Protein AF-A0A2G3K9N2-F1 (afdb_monomer_lite)

pLDDT: mean 85.41, std 18.73, range [38.69, 98.5]

Radius of gyration: 22.71 Å; chains: 1; bounding box: 44×74×39 Å

Secondary structure (DSSP, 8-state):
--HHHHHHHHHHHHHHHHHTSS------PPPPPHHHHHHHHHHHTT--SHHHHHHHHHHHGGG-SHHHHHHHHHHHHHHHHHSGGGHHHHHHHHHH-THHHHHHHHTTSTTS-HHHHHHHHHHHHHS--GGGHHHHHHHHHHT----

Foldseek 3Di:
DDVVVVVVVVVVVVVVVVVPPPPPPPVPLDADDPVLLVVLLVLLVVQDDLVSLLVSCVSRVSVCDDPSVLSVLVSLLCCCQVVVVCVVVNVVVCVVPVVVLVSSLQSLAPVDDLVSLVSSLCCLPPVDDPVCVVSSVSSNVSSDDPD

Structure (mmCIF, N/CA/C/O backbone):
data_AF-A0A2G3K9N2-F1
#
_entry.id   AF-A0A2G3K9N2-F1
#
loop_
_atom_site.group_PDB
_atom_site.id
_atom_site.type_symbol
_atom_site.label_atom_id
_atom_site.label_alt_id
_atom_site.label_comp_id
_atom_site.label_asym_id
_atom_site.label_entity_id
_atom_site.label_seq_id
_atom_site.pdbx_PDB_ins_code
_atom_site.Cartn_x
_atom_site.Cartn_y
_atom_site.Cartn_z
_atom_site.occupancy
_atom_site.B_iso_or_equiv
_atom_site.auth_seq_id
_atom_site.auth_comp_id
_atom_site.auth_asym_id
_atom_site.auth_atom_id
_atom_site.pdbx_PDB_model_num
ATOM 1 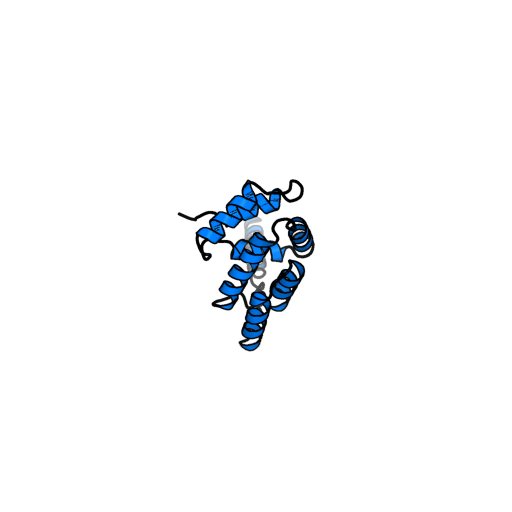N N . MET A 1 1 ? 25.990 63.728 7.329 1.00 46.19 1 MET A N 1
ATOM 2 C CA . MET A 1 1 ? 25.994 63.016 6.032 1.00 46.19 1 MET A CA 1
ATOM 3 C C . MET A 1 1 ? 26.674 61.665 6.242 1.00 46.19 1 MET A C 1
ATOM 5 O O . MET A 1 1 ? 27.839 61.665 6.586 1.00 46.19 1 MET A O 1
ATOM 9 N N . SER A 1 2 ? 26.075 60.481 6.188 1.00 47.47 2 SER A N 1
ATOM 10 C CA . SER A 1 2 ? 24.688 60.022 6.342 1.00 47.47 2 SER A CA 1
ATOM 11 C C . SER A 1 2 ? 24.823 58.515 6.624 1.00 47.47 2 SER A C 1
ATOM 13 O O . SER A 1 2 ? 25.044 57.739 5.699 1.00 47.47 2 SER A O 1
ATOM 15 N N . LYS A 1 3 ? 24.685 58.080 7.890 1.00 44.94 3 LYS A N 1
ATOM 16 C CA . LYS A 1 3 ? 24.612 56.646 8.280 1.00 44.94 3 LYS A CA 1
ATOM 17 C C . LYS A 1 3 ? 23.541 55.876 7.475 1.00 44.94 3 LYS A C 1
ATOM 19 O O . LYS A 1 3 ? 23.642 54.673 7.269 1.00 44.94 3 LYS A O 1
ATOM 24 N N . LEU A 1 4 ? 22.565 56.617 6.946 1.00 48.06 4 LEU A N 1
ATOM 25 C CA . LEU A 1 4 ? 21.515 56.184 6.023 1.00 48.06 4 LEU A CA 1
ATOM 26 C C . LEU A 1 4 ? 22.022 55.659 4.664 1.00 48.06 4 LEU A C 1
ATOM 28 O O . LEU A 1 4 ? 21.360 54.808 4.082 1.00 48.06 4 LEU A O 1
ATOM 32 N N . ALA A 1 5 ? 23.165 56.125 4.146 1.00 49.16 5 ALA A N 1
ATOM 33 C CA . ALA A 1 5 ? 23.706 55.636 2.871 1.00 49.16 5 ALA A CA 1
ATOM 34 C C . ALA A 1 5 ? 24.363 54.252 3.030 1.00 49.16 5 ALA A C 1
ATOM 36 O O . ALA A 1 5 ? 24.147 53.367 2.209 1.00 49.16 5 ALA A O 1
ATOM 37 N N . PHE A 1 6 ? 25.075 54.037 4.141 1.00 51.09 6 PHE A N 1
ATOM 38 C CA . PHE A 1 6 ? 25.733 52.766 4.461 1.00 51.09 6 PHE A CA 1
ATOM 39 C C . PHE A 1 6 ? 24.714 51.647 4.742 1.00 51.09 6 PHE A C 1
ATOM 41 O O . PHE A 1 6 ? 24.843 50.542 4.220 1.00 51.09 6 PHE A O 1
ATOM 48 N N . ASN A 1 7 ? 23.629 51.965 5.462 1.00 42.28 7 ASN A N 1
ATOM 49 C CA . ASN A 1 7 ? 22.544 51.015 5.738 1.00 42.28 7 ASN A CA 1
ATOM 50 C C . ASN A 1 7 ? 21.766 50.602 4.478 1.00 42.28 7 ASN A C 1
ATOM 52 O O . ASN A 1 7 ? 21.305 49.469 4.395 1.00 42.28 7 ASN A O 1
ATOM 56 N N . ARG A 1 8 ? 21.628 51.488 3.479 1.00 50.53 8 ARG A N 1
ATOM 57 C CA . ARG A 1 8 ? 20.963 51.151 2.206 1.00 50.53 8 ARG A CA 1
ATOM 58 C C . ARG A 1 8 ? 21.821 50.238 1.332 1.00 50.53 8 ARG A C 1
ATOM 60 O O . ARG A 1 8 ? 21.274 49.344 0.701 1.00 50.53 8 ARG A O 1
ATOM 67 N N . VAL A 1 9 ? 23.143 50.416 1.341 1.00 51.59 9 VAL A N 1
ATOM 68 C CA . VAL A 1 9 ? 24.075 49.548 0.600 1.00 51.59 9 VAL A CA 1
ATOM 69 C C . VAL A 1 9 ? 24.135 48.148 1.223 1.00 51.59 9 VAL A C 1
ATOM 71 O O . VAL A 1 9 ? 24.048 47.161 0.499 1.00 51.59 9 VAL A O 1
ATOM 74 N N . ILE A 1 10 ? 24.172 48.044 2.557 1.00 51.72 10 ILE A N 1
ATOM 75 C CA . ILE A 1 10 ? 24.183 46.751 3.268 1.00 51.72 10 ILE A CA 1
ATOM 76 C C . ILE A 1 10 ? 22.857 45.996 3.099 1.00 51.72 10 ILE A C 1
ATOM 78 O O . ILE A 1 10 ? 22.868 44.801 2.810 1.00 51.72 10 ILE A O 1
ATOM 82 N N . ASN A 1 11 ? 21.716 46.689 3.199 1.00 45.50 11 ASN A N 1
ATOM 83 C CA . ASN A 1 11 ? 20.392 46.076 3.033 1.00 45.50 11 ASN A CA 1
ATOM 84 C C . ASN A 1 11 ? 20.107 45.680 1.569 1.00 45.50 11 ASN A C 1
ATOM 86 O O . ASN A 1 11 ? 19.350 44.750 1.311 1.00 45.50 11 ASN A O 1
ATOM 90 N N . SER A 1 12 ? 20.744 46.354 0.603 1.00 51.44 12 SER A N 1
ATOM 91 C CA . SER A 1 12 ? 20.660 46.016 -0.824 1.00 51.44 12 SER A CA 1
ATOM 92 C C . SER A 1 12 ? 21.570 44.843 -1.212 1.00 51.44 12 SER A C 1
ATOM 94 O O . SER A 1 12 ? 21.197 44.057 -2.078 1.00 51.44 12 SER A O 1
ATOM 96 N N . LEU A 1 13 ? 22.738 44.692 -0.575 1.00 49.81 13 LEU A N 1
ATOM 97 C CA . LEU A 1 13 ? 23.638 43.549 -0.783 1.00 49.81 13 LEU A CA 1
ATOM 98 C C . LEU A 1 13 ? 23.087 42.251 -0.168 1.00 49.81 13 LEU A C 1
ATOM 100 O O . LEU A 1 13 ? 23.293 41.176 -0.728 1.00 49.81 13 LEU A O 1
ATOM 104 N N . PHE A 1 14 ? 22.331 42.342 0.931 1.00 50.75 14 PHE A N 1
ATOM 105 C CA . PHE A 1 14 ? 21.705 41.179 1.572 1.00 50.75 14 PHE A CA 1
ATOM 106 C C . PHE A 1 14 ? 20.585 40.547 0.725 1.00 50.75 14 PHE A C 1
ATOM 108 O O . PHE A 1 14 ? 20.468 39.324 0.679 1.00 50.75 14 PHE A O 1
ATOM 115 N N . CYS A 1 15 ? 19.802 41.354 -0.001 1.00 49.41 15 CYS A N 1
ATOM 116 C CA . CYS A 1 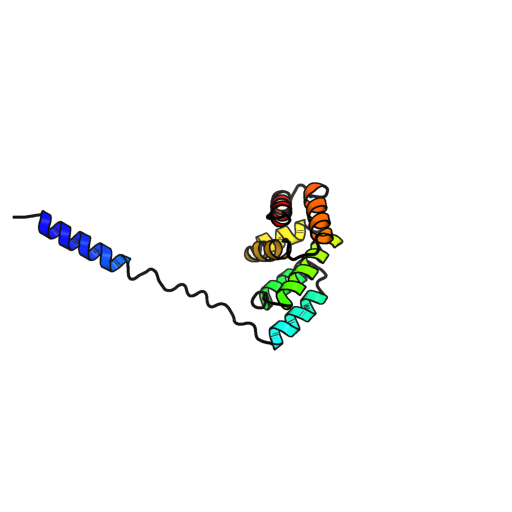15 ? 18.731 40.847 -0.869 1.00 49.41 15 CYS A CA 1
ATOM 117 C C . CYS A 1 15 ? 19.254 40.080 -2.091 1.00 49.41 15 CYS A C 1
ATOM 119 O O . CYS A 1 15 ? 18.652 39.088 -2.492 1.00 49.41 15 CYS A O 1
ATOM 121 N N . VAL A 1 16 ? 20.382 40.501 -2.673 1.00 53.78 16 VAL A N 1
ATOM 122 C CA . VAL A 1 16 ? 20.950 39.843 -3.864 1.00 53.78 16 VAL A CA 1
ATOM 123 C C . VAL A 1 16 ? 21.626 38.515 -3.497 1.00 53.78 16 VAL A C 1
ATOM 125 O O . VAL A 1 16 ? 21.571 37.567 -4.275 1.00 53.78 16 VAL A O 1
ATOM 128 N N . LEU A 1 17 ? 22.192 38.403 -2.288 1.00 51.50 17 LEU A N 1
ATOM 129 C CA . LEU A 1 17 ? 22.851 37.174 -1.830 1.00 51.50 17 LEU A CA 1
ATOM 130 C C . LEU A 1 17 ? 21.862 36.058 -1.434 1.00 51.50 17 LEU A C 1
ATOM 132 O O . LEU A 1 17 ? 22.185 34.883 -1.580 1.00 51.50 17 LEU A O 1
ATOM 136 N N . PHE A 1 18 ? 20.649 36.400 -0.980 1.00 51.28 18 PHE A N 1
ATOM 137 C CA . PHE A 1 18 ? 19.618 35.414 -0.611 1.00 51.28 18 PHE A CA 1
ATOM 138 C C . PHE A 1 18 ? 18.793 34.897 -1.803 1.00 51.28 18 PHE A C 1
ATOM 140 O O . PHE A 1 18 ? 18.263 33.789 -1.753 1.00 51.28 18 PHE A O 1
ATOM 147 N N . MET A 1 19 ? 18.707 35.660 -2.898 1.00 54.25 19 MET A N 1
ATOM 148 C CA . MET A 1 19 ? 17.926 35.277 -4.085 1.00 54.25 19 MET A CA 1
ATOM 149 C C . MET A 1 19 ? 18.637 34.250 -4.986 1.00 54.25 19 MET A C 1
ATOM 151 O O . MET A 1 19 ? 17.996 33.623 -5.823 1.00 54.25 19 MET A O 1
ATOM 155 N N . GLY A 1 20 ? 19.948 34.047 -4.804 1.00 53.12 20 GLY A N 1
ATOM 156 C CA . GLY A 1 20 ? 20.758 33.118 -5.603 1.00 53.12 20 GLY A CA 1
ATOM 157 C C . GLY A 1 20 ? 20.820 31.673 -5.090 1.00 53.12 20 GLY A C 1
ATOM 158 O O . GLY A 1 20 ? 21.366 30.819 -5.781 1.00 53.12 20 GLY A O 1
ATOM 159 N N . LEU A 1 21 ? 20.275 31.375 -3.903 1.00 55.84 21 LEU A N 1
ATOM 160 C CA . LEU A 1 21 ? 20.493 30.093 -3.209 1.00 55.84 21 LEU A CA 1
ATOM 161 C C . LEU A 1 21 ? 19.264 29.164 -3.140 1.00 55.84 21 LEU A C 1
ATOM 163 O O . LEU A 1 21 ? 19.241 28.253 -2.320 1.00 55.84 21 LEU A O 1
ATOM 167 N N . SER A 1 22 ? 18.232 29.387 -3.962 1.00 52.50 22 SER A N 1
ATOM 168 C CA . SER A 1 22 ? 16.928 28.704 -3.800 1.00 52.50 22 SER A CA 1
ATOM 169 C C . SER A 1 22 ? 16.443 27.875 -4.999 1.00 52.50 22 SER A C 1
ATOM 171 O O . SER A 1 22 ? 15.266 27.535 -5.055 1.00 52.50 22 SER A O 1
ATOM 173 N N . CYS A 1 23 ? 17.287 27.521 -5.973 1.00 52.16 23 CYS A N 1
ATOM 174 C CA . CYS A 1 23 ? 16.815 26.788 -7.160 1.00 52.16 23 CYS A CA 1
ATOM 175 C C . CYS A 1 23 ? 17.749 25.671 -7.628 1.00 52.16 23 CYS A C 1
ATOM 177 O O . CYS A 1 23 ? 18.156 25.654 -8.778 1.00 52.16 23 CYS A O 1
ATOM 179 N N . LEU A 1 24 ? 18.054 24.704 -6.760 1.00 50.56 24 LEU A N 1
ATOM 180 C CA . LEU A 1 24 ? 18.565 23.395 -7.187 1.00 50.56 24 LEU A CA 1
ATOM 181 C C . LEU A 1 24 ? 18.025 22.291 -6.266 1.00 50.56 24 LEU A C 1
ATOM 183 O O . LEU A 1 24 ? 18.746 21.649 -5.515 1.00 50.56 24 LEU A O 1
ATOM 187 N N . SER A 1 25 ? 16.717 22.066 -6.311 1.00 48.16 25 SER A N 1
ATOM 188 C CA . SER A 1 25 ? 16.149 20.758 -5.973 1.00 48.16 25 SER A CA 1
ATOM 189 C C . SER A 1 25 ? 15.348 20.284 -7.170 1.00 48.16 25 SER A C 1
ATOM 191 O O . SER A 1 25 ? 14.127 20.190 -7.136 1.00 48.16 25 SER A O 1
ATOM 193 N N . MET A 1 26 ? 16.053 20.023 -8.272 1.00 50.28 26 MET A N 1
ATOM 194 C CA . MET A 1 26 ? 15.517 19.126 -9.286 1.00 50.28 26 MET A CA 1
ATOM 195 C C . MET A 1 26 ? 15.526 17.733 -8.662 1.00 50.28 26 MET A C 1
ATOM 197 O O . MET A 1 26 ? 16.547 17.049 -8.680 1.00 50.28 26 MET A O 1
ATOM 201 N N . ALA A 1 27 ? 14.411 17.342 -8.045 1.00 57.97 27 ALA A N 1
ATOM 202 C CA . ALA A 1 27 ? 14.160 15.941 -7.756 1.00 57.97 27 ALA A CA 1
ATOM 203 C C . ALA A 1 27 ? 14.260 15.203 -9.097 1.00 57.97 27 ALA A C 1
ATOM 205 O O . ALA A 1 27 ? 13.449 15.420 -9.994 1.00 57.97 27 ALA A O 1
ATOM 206 N N . GLN A 1 28 ? 15.327 14.426 -9.277 1.00 56.19 28 GLN A N 1
ATOM 207 C CA . GLN A 1 28 ? 15.541 13.665 -10.495 1.00 56.19 28 GLN A CA 1
ATOM 208 C C . GLN A 1 28 ? 14.556 12.492 -10.467 1.00 56.19 28 GLN A C 1
ATOM 210 O O . GLN A 1 28 ? 14.832 11.444 -9.885 1.00 56.19 28 GLN A O 1
ATOM 215 N N . GLU A 1 29 ? 13.361 12.706 -11.012 1.00 62.88 29 GLU A N 1
ATOM 216 C CA . GLU A 1 29 ? 12.356 11.660 -11.148 1.00 62.88 29 GLU A CA 1
ATOM 217 C C . GLU A 1 29 ? 12.935 10.568 -12.055 1.00 62.88 29 GLU A C 1
ATOM 219 O O . GLU A 1 29 ? 13.333 10.822 -13.196 1.00 62.88 29 GLU A O 1
ATOM 224 N N . LYS A 1 30 ? 13.097 9.356 -11.514 1.00 79.06 30 LYS A N 1
ATOM 225 C CA . LYS A 1 30 ? 13.648 8.234 -12.277 1.00 79.06 30 LYS A CA 1
ATOM 226 C C . LYS A 1 30 ? 12.680 7.928 -13.417 1.00 79.06 30 LYS A C 1
ATOM 228 O O . LYS A 1 30 ? 11.539 7.566 -13.169 1.00 79.06 30 LYS A O 1
ATOM 233 N N . THR A 1 31 ? 13.118 8.044 -14.664 1.00 89.12 31 THR A N 1
ATOM 234 C CA . THR A 1 31 ? 12.270 7.688 -15.805 1.00 89.12 31 THR A CA 1
ATOM 235 C C . THR A 1 31 ? 12.002 6.182 -15.811 1.00 89.12 31 THR A C 1
ATOM 237 O O . THR A 1 31 ? 12.941 5.385 -15.773 1.00 89.12 31 THR A O 1
ATOM 240 N N . CYS A 1 32 ? 10.731 5.787 -15.881 1.00 93.56 32 CYS A N 1
ATOM 241 C CA . CYS A 1 32 ? 10.355 4.391 -16.063 1.00 93.56 32 CYS A CA 1
ATOM 242 C C . CYS A 1 32 ? 10.633 3.942 -17.502 1.00 93.56 32 CYS A C 1
ATOM 244 O O . CYS A 1 32 ? 10.134 4.529 -18.464 1.00 93.56 32 CYS A O 1
ATOM 246 N N . THR A 1 33 ? 11.423 2.883 -17.663 1.00 94.81 33 THR A N 1
ATOM 247 C CA . THR A 1 33 ? 11.601 2.236 -18.968 1.00 94.81 33 THR A CA 1
ATOM 248 C C . THR A 1 33 ? 10.423 1.315 -19.281 1.00 94.81 33 THR A C 1
ATOM 250 O O . THR A 1 33 ? 9.808 0.745 -18.383 1.00 94.81 33 THR A O 1
ATOM 253 N N . HIS A 1 34 ? 10.154 1.076 -20.566 1.00 93.56 34 HIS A N 1
ATOM 254 C CA . HIS A 1 34 ? 9.103 0.143 -20.994 1.00 93.56 34 HIS A CA 1
ATOM 255 C C . HIS A 1 34 ? 9.269 -1.265 -20.390 1.00 93.56 34 HIS A C 1
ATOM 257 O O . HIS A 1 34 ? 8.298 -1.903 -19.994 1.00 93.56 34 HIS A O 1
ATOM 263 N N . GLN A 1 35 ? 10.508 -1.751 -20.265 1.00 96.00 35 GLN A N 1
ATOM 264 C CA . GLN A 1 35 ? 10.777 -3.046 -19.639 1.00 96.00 35 GLN A CA 1
ATOM 265 C C . GLN A 1 35 ? 10.471 -3.037 -18.135 1.00 96.00 35 GLN A C 1
ATOM 267 O O . GLN A 1 35 ? 9.934 -4.017 -17.626 1.00 96.00 35 GLN A O 1
ATOM 272 N N . GLN A 1 36 ? 10.782 -1.946 -17.428 1.00 96.12 36 GLN A N 1
ATOM 273 C CA . GLN A 1 36 ? 10.414 -1.805 -16.018 1.00 96.12 36 GLN A CA 1
ATOM 274 C C . GLN A 1 36 ? 8.899 -1.749 -15.838 1.00 96.12 36 GLN A C 1
ATOM 276 O O . GLN A 1 36 ? 8.413 -2.416 -14.937 1.00 96.12 36 GLN A O 1
ATOM 281 N N . ALA A 1 37 ? 8.164 -1.054 -16.712 1.00 94.56 37 ALA A N 1
ATOM 282 C CA . ALA A 1 37 ? 6.700 -1.044 -16.684 1.00 94.56 37 ALA A CA 1
ATOM 283 C C . ALA A 1 37 ? 6.119 -2.460 -16.847 1.00 94.56 37 ALA A C 1
ATOM 285 O O . ALA A 1 37 ? 5.290 -2.875 -16.050 1.00 94.56 37 ALA A O 1
ATOM 286 N N . ILE A 1 38 ? 6.631 -3.259 -17.794 1.00 94.81 38 ILE A N 1
ATOM 287 C CA . ILE A 1 38 ? 6.198 -4.660 -17.965 1.00 94.81 38 ILE A CA 1
ATOM 288 C C . ILE A 1 38 ? 6.472 -5.504 -16.712 1.00 94.81 38 ILE A C 1
ATOM 290 O O . ILE A 1 38 ? 5.675 -6.374 -16.366 1.00 94.81 38 ILE A O 1
ATOM 294 N N . ILE A 1 39 ? 7.625 -5.318 -16.063 1.00 95.50 39 ILE A N 1
ATOM 295 C CA . ILE A 1 39 ? 7.954 -6.075 -14.848 1.00 95.50 39 ILE A CA 1
ATOM 296 C C . ILE A 1 39 ? 7.074 -5.614 -13.685 1.00 95.50 39 ILE A C 1
ATOM 298 O O . ILE A 1 39 ? 6.563 -6.460 -12.957 1.00 95.50 39 ILE A O 1
ATOM 302 N N . ALA A 1 40 ? 6.873 -4.302 -13.550 1.00 94.75 40 ALA A N 1
ATOM 303 C CA . ALA A 1 40 ? 5.992 -3.710 -12.557 1.00 94.75 40 ALA A CA 1
ATOM 304 C C . ALA A 1 40 ? 4.575 -4.267 -12.697 1.00 94.75 40 ALA A C 1
ATOM 306 O O . ALA A 1 40 ? 4.056 -4.795 -11.726 1.00 94.75 40 ALA A O 1
ATOM 307 N N . ASP A 1 41 ? 4.022 -4.263 -13.913 1.00 93.44 41 ASP A N 1
ATOM 308 C CA . ASP A 1 41 ? 2.702 -4.813 -14.235 1.00 93.44 41 ASP A CA 1
ATOM 309 C C . ASP A 1 41 ? 2.561 -6.283 -13.814 1.00 93.44 41 ASP A C 1
ATOM 311 O O . ASP A 1 41 ? 1.592 -6.674 -13.173 1.00 93.44 41 ASP A O 1
ATOM 315 N N . LYS A 1 42 ? 3.552 -7.119 -14.138 1.00 93.81 42 LYS A N 1
ATOM 316 C CA . LYS A 1 42 ? 3.522 -8.543 -13.767 1.00 93.81 42 LYS A CA 1
ATOM 317 C C . LYS A 1 42 ? 3.613 -8.760 -12.262 1.00 93.81 42 LYS A C 1
ATOM 319 O O . LYS A 1 42 ? 3.054 -9.725 -11.751 1.00 93.81 42 LYS A O 1
ATOM 324 N N . LEU A 1 43 ? 4.382 -7.919 -11.577 1.00 92.94 43 LEU A N 1
ATOM 325 C CA . LEU A 1 43 ? 4.559 -8.004 -10.136 1.00 92.94 43 LEU A CA 1
ATOM 326 C C . LEU A 1 43 ? 3.300 -7.527 -9.405 1.00 92.94 43 LEU A C 1
ATOM 328 O O . LEU A 1 43 ? 2.913 -8.145 -8.417 1.00 92.94 43 LEU A O 1
ATOM 332 N N . THR A 1 44 ? 2.651 -6.470 -9.902 1.00 90.44 44 THR A N 1
ATOM 333 C CA . THR A 1 44 ? 1.405 -5.941 -9.335 1.00 90.44 44 THR A CA 1
ATOM 334 C C . THR A 1 44 ? 0.243 -6.919 -9.483 1.00 90.44 44 THR A C 1
ATOM 336 O O . THR A 1 44 ? -0.499 -7.107 -8.521 1.00 90.44 44 THR A O 1
ATOM 339 N N . ASP A 1 45 ? 0.168 -7.649 -10.602 1.00 88.12 45 ASP A N 1
ATOM 340 C CA . ASP A 1 45 ? -0.787 -8.752 -10.812 1.00 88.12 45 ASP A CA 1
ATOM 341 C C . ASP A 1 45 ? -0.608 -9.919 -9.811 1.00 88.12 45 ASP A C 1
ATOM 343 O O . ASP A 1 45 ? -1.489 -10.769 -9.666 1.00 88.12 45 ASP A O 1
ATOM 347 N N . GLN A 1 46 ? 0.542 -9.994 -9.131 1.00 88.25 46 GLN A N 1
ATOM 348 C CA . GLN A 1 46 ? 0.920 -11.073 -8.212 1.00 88.25 46 GLN A CA 1
ATOM 349 C C . GLN A 1 46 ? 1.117 -10.597 -6.766 1.00 88.25 46 GLN A C 1
ATOM 351 O O . GLN A 1 46 ? 1.723 -11.312 -5.964 1.00 88.25 46 GLN A O 1
ATOM 356 N N . LEU A 1 47 ? 0.628 -9.407 -6.408 1.00 93.50 47 LEU A N 1
ATOM 357 C CA . LEU A 1 47 ? 0.725 -8.909 -5.037 1.00 93.50 47 LEU A CA 1
ATOM 358 C C . LEU A 1 47 ? -0.063 -9.803 -4.075 1.00 93.50 47 LEU A C 1
ATOM 360 O O . LEU A 1 47 ? -1.274 -9.951 -4.197 1.00 93.50 47 LEU A O 1
ATOM 364 N N . GLN A 1 48 ? 0.641 -10.388 -3.105 1.00 94.12 48 GLN A N 1
ATOM 365 C CA . GLN A 1 48 ? 0.074 -11.328 -2.124 1.00 94.12 48 GLN A CA 1
ATOM 366 C C . GLN A 1 48 ? 0.314 -10.901 -0.672 1.00 94.12 48 GLN A C 1
ATOM 368 O O . GLN A 1 48 ? -0.273 -11.464 0.248 1.00 94.12 48 GLN A O 1
ATOM 373 N N . SER A 1 49 ? 1.193 -9.924 -0.445 1.00 97.06 49 SER A N 1
ATOM 374 C CA . SER A 1 49 ? 1.510 -9.416 0.889 1.00 97.06 49 SER A CA 1
ATOM 375 C C . SER A 1 49 ? 2.001 -7.969 0.860 1.00 97.06 49 SER A C 1
ATOM 377 O O . SER A 1 49 ? 2.438 -7.458 -0.178 1.00 97.06 49 SER A O 1
ATOM 379 N N . TRP A 1 50 ? 2.014 -7.322 2.027 1.00 97.88 50 TRP A N 1
ATOM 380 C CA . TRP A 1 50 ? 2.586 -5.982 2.194 1.00 97.88 50 TRP A CA 1
ATOM 381 C C . TRP A 1 50 ? 4.083 -5.924 1.874 1.00 97.88 50 TRP A C 1
ATOM 383 O O . TRP A 1 50 ? 4.537 -4.924 1.330 1.00 97.88 50 TRP A O 1
ATOM 393 N N . ASP A 1 51 ? 4.826 -7.008 2.114 1.00 96.81 51 ASP A N 1
ATOM 394 C CA . ASP A 1 51 ? 6.249 -7.103 1.756 1.00 96.81 51 ASP A CA 1
ATOM 395 C C . ASP A 1 51 ? 6.440 -7.076 0.236 1.00 96.81 51 ASP A C 1
ATOM 397 O O . ASP A 1 51 ? 7.309 -6.375 -0.282 1.00 96.81 51 ASP A O 1
ATOM 401 N N . THR A 1 52 ? 5.598 -7.812 -0.503 1.00 96.81 52 THR A N 1
ATOM 402 C CA . THR A 1 52 ? 5.644 -7.790 -1.974 1.00 96.81 52 THR A CA 1
ATOM 403 C C . THR A 1 52 ? 5.241 -6.428 -2.532 1.00 96.81 52 THR A C 1
ATOM 405 O O . THR A 1 52 ? 5.838 -5.976 -3.510 1.00 96.81 52 THR A O 1
ATOM 408 N N . LEU A 1 53 ? 4.298 -5.737 -1.879 1.00 97.75 53 LEU A N 1
ATOM 409 C CA . LEU A 1 53 ? 3.908 -4.375 -2.239 1.00 97.75 53 LEU A CA 1
ATOM 410 C C . LEU A 1 53 ? 5.043 -3.383 -1.995 1.00 97.75 53 LEU A C 1
ATOM 412 O O . LEU A 1 53 ? 5.357 -2.589 -2.878 1.00 97.75 53 LEU A O 1
ATOM 416 N N . GLU A 1 54 ? 5.671 -3.428 -0.823 1.00 97.88 54 GLU A N 1
ATOM 417 C CA . GLU A 1 54 ? 6.797 -2.557 -0.511 1.00 97.88 54 GLU A CA 1
ATOM 418 C C . GLU A 1 54 ? 7.965 -2.798 -1.474 1.00 97.88 54 GLU A C 1
ATOM 420 O O . GLU A 1 54 ? 8.558 -1.845 -1.982 1.00 97.88 54 GLU A O 1
ATOM 425 N N . TYR A 1 55 ? 8.277 -4.061 -1.774 1.00 97.31 55 TYR A N 1
ATOM 426 C CA . TYR A 1 55 ? 9.288 -4.394 -2.769 1.00 97.31 55 TYR A CA 1
ATOM 427 C C . TYR A 1 55 ? 8.936 -3.798 -4.140 1.00 97.31 55 TYR A C 1
ATOM 429 O O . TYR A 1 55 ? 9.772 -3.121 -4.743 1.00 97.31 55 TYR A O 1
ATOM 437 N N . ALA A 1 56 ? 7.698 -3.985 -4.609 1.00 97.00 56 ALA A N 1
ATOM 438 C CA . ALA A 1 56 ? 7.231 -3.429 -5.876 1.00 97.00 56 ALA A CA 1
ATOM 439 C C . ALA A 1 56 ? 7.334 -1.897 -5.903 1.00 97.00 56 ALA A C 1
ATOM 441 O O . ALA A 1 56 ? 7.861 -1.333 -6.861 1.00 97.00 56 ALA A O 1
ATOM 442 N N . PHE A 1 57 ? 6.907 -1.231 -4.831 1.00 97.12 57 PHE A N 1
ATOM 443 C CA . PHE A 1 57 ? 7.018 0.215 -4.664 1.00 97.12 57 PHE A CA 1
ATOM 444 C C . PHE A 1 57 ? 8.479 0.689 -4.712 1.00 97.12 57 PHE A C 1
ATOM 446 O O . PHE A 1 57 ? 8.814 1.612 -5.451 1.00 97.12 57 PHE A O 1
ATOM 453 N N . ASN A 1 58 ? 9.377 0.029 -3.984 1.00 96.69 58 ASN A N 1
ATOM 454 C CA . ASN A 1 58 ? 10.781 0.427 -3.919 1.00 96.69 58 ASN A CA 1
ATOM 455 C C . ASN A 1 58 ? 11.516 0.240 -5.255 1.00 96.69 58 ASN A C 1
ATOM 457 O O . ASN A 1 58 ? 12.392 1.038 -5.597 1.00 96.69 58 ASN A O 1
ATOM 461 N N . GLN A 1 59 ? 11.187 -0.815 -6.005 1.00 96.56 59 GLN A N 1
ATOM 462 C CA . GLN A 1 59 ? 11.840 -1.117 -7.283 1.00 96.56 59 GLN A CA 1
ATOM 463 C C . GLN A 1 59 ? 11.212 -0.380 -8.471 1.00 96.56 59 GLN A C 1
ATOM 465 O O . GLN A 1 59 ? 11.918 -0.026 -9.422 1.00 96.56 59 GLN A O 1
ATOM 470 N N . TYR A 1 60 ? 9.896 -0.171 -8.431 1.00 96.69 60 TYR A N 1
ATOM 471 C CA . TYR A 1 60 ? 9.101 0.235 -9.587 1.00 96.69 60 TYR A CA 1
ATOM 472 C C . TYR A 1 60 ? 8.101 1.357 -9.302 1.00 96.69 60 TYR A C 1
ATOM 474 O O . TYR A 1 60 ? 7.322 1.689 -10.188 1.00 96.69 60 TYR A O 1
ATOM 482 N N . GLY A 1 61 ? 8.126 2.001 -8.134 1.00 94.75 61 GLY A N 1
ATOM 483 C CA . GLY A 1 61 ? 7.241 3.131 -7.824 1.00 94.75 61 GLY A CA 1
ATOM 484 C C . GLY A 1 61 ? 7.389 4.306 -8.798 1.00 94.75 61 GLY A C 1
ATOM 485 O O . GLY A 1 61 ? 6.439 5.040 -9.033 1.00 94.75 61 GLY A O 1
ATOM 486 N N . GLN A 1 62 ? 8.541 4.445 -9.460 1.00 94.81 62 GLN A N 1
ATOM 487 C CA . GLN A 1 62 ? 8.735 5.409 -10.551 1.00 94.81 62 GLN A CA 1
ATOM 488 C C . GLN A 1 62 ? 7.942 5.089 -11.833 1.00 94.81 62 GLN A C 1
ATOM 490 O O . GLN A 1 62 ? 7.886 5.905 -12.748 1.00 94.81 62 GLN A O 1
ATOM 495 N N . CYS A 1 63 ? 7.379 3.885 -11.929 1.00 95.81 63 CYS A N 1
ATOM 496 C CA . CYS A 1 63 ? 6.522 3.439 -13.023 1.00 95.81 63 CYS A CA 1
ATOM 497 C C . CYS A 1 63 ? 5.033 3.642 -12.725 1.00 95.81 63 CYS A C 1
ATOM 499 O O . CYS A 1 63 ? 4.205 3.172 -13.494 1.00 95.81 63 CYS A O 1
ATOM 501 N N . ASP A 1 64 ? 4.678 4.334 -11.641 1.00 94.44 64 ASP A N 1
ATOM 502 C CA . ASP A 1 64 ? 3.299 4.622 -11.236 1.00 94.44 64 ASP A CA 1
ATOM 503 C C . ASP A 1 64 ? 2.629 5.694 -12.123 1.00 94.44 64 ASP A C 1
ATOM 505 O O . ASP A 1 64 ? 2.295 6.805 -11.701 1.00 94.44 64 ASP A O 1
ATOM 509 N N . LEU A 1 65 ? 2.474 5.352 -13.401 1.00 90.81 65 LEU A N 1
ATOM 510 C CA . LEU A 1 65 ? 1.834 6.146 -14.442 1.00 90.81 65 LEU A CA 1
ATOM 511 C C . LEU A 1 65 ? 1.052 5.220 -15.389 1.00 90.81 65 LEU A C 1
ATOM 513 O O . LEU A 1 65 ? 1.431 4.069 -15.609 1.00 90.81 65 LEU A O 1
ATOM 517 N N . GLY A 1 66 ? -0.029 5.732 -15.984 1.00 90.56 66 GLY A N 1
ATOM 518 C CA . GLY A 1 66 ? -0.835 4.994 -16.965 1.00 90.56 66 GLY A CA 1
ATOM 519 C C . GLY A 1 66 ? -1.311 3.627 -16.455 1.00 90.56 66 GLY A C 1
ATOM 520 O O . GLY A 1 66 ? -1.679 3.488 -15.292 1.00 90.56 66 GLY A O 1
ATOM 521 N N . GLY A 1 67 ? -1.262 2.606 -17.314 1.00 91.25 67 GLY A N 1
ATOM 522 C CA . GLY A 1 67 ? -1.755 1.262 -16.982 1.00 91.25 67 GLY A CA 1
ATOM 523 C C . GLY A 1 67 ? -1.010 0.560 -15.838 1.00 91.25 67 GLY A C 1
ATOM 524 O O . GLY A 1 67 ? -1.572 -0.327 -15.202 1.00 91.25 67 GLY A O 1
ATOM 525 N N . THR A 1 68 ? 0.231 0.944 -15.529 1.00 93.31 68 THR A N 1
ATOM 526 C CA . THR A 1 68 ? 0.936 0.412 -14.351 1.00 93.31 68 THR A CA 1
ATOM 527 C C . THR A 1 68 ? 0.379 1.008 -13.061 1.00 93.31 68 THR A C 1
ATOM 529 O O . THR A 1 68 ? 0.217 0.288 -12.078 1.00 93.31 68 THR A O 1
ATOM 532 N N . SER A 1 69 ? 0.018 2.297 -13.077 1.00 94.50 69 SER A N 1
ATOM 533 C CA . SER A 1 69 ? -0.669 2.953 -11.955 1.00 94.50 69 SER A CA 1
ATOM 534 C C . SER A 1 69 ? -2.001 2.269 -11.641 1.00 94.50 69 SER A C 1
ATOM 536 O O . SER A 1 69 ? -2.282 1.963 -10.485 1.00 94.50 69 SER A O 1
ATOM 538 N N . GLU A 1 70 ? -2.780 1.945 -12.678 1.00 93.25 70 GLU A N 1
ATOM 539 C CA . GLU A 1 70 ? -4.050 1.219 -12.542 1.00 93.25 70 GLU A CA 1
ATOM 540 C C . GLU A 1 70 ? -3.849 -0.161 -11.900 1.00 93.25 70 GLU A C 1
ATOM 542 O O . GLU A 1 70 ? -4.546 -0.505 -10.948 1.00 93.25 70 GLU A O 1
ATOM 547 N N . ARG A 1 71 ? -2.834 -0.921 -12.332 1.00 93.88 71 ARG A N 1
ATOM 548 C CA . ARG A 1 71 ? -2.525 -2.222 -11.717 1.00 93.88 71 ARG A CA 1
ATOM 549 C C . ARG A 1 71 ? -2.065 -2.118 -10.265 1.00 93.88 71 ARG A C 1
ATOM 551 O O . ARG A 1 71 ? -2.407 -2.980 -9.459 1.00 93.88 71 ARG A O 1
ATOM 558 N N . PHE A 1 72 ? -1.306 -1.079 -9.905 1.00 96.25 72 PHE A N 1
ATOM 559 C CA . PHE A 1 72 ? -0.997 -0.811 -8.497 1.00 96.25 72 PHE A CA 1
ATOM 560 C C . PHE A 1 72 ? -2.272 -0.542 -7.693 1.00 96.25 72 PHE A C 1
ATOM 562 O O . PHE A 1 72 ? -2.420 -1.112 -6.612 1.00 96.25 72 PHE A O 1
ATOM 569 N N . SER A 1 73 ? -3.200 0.263 -8.223 1.00 95.94 73 SER A N 1
ATOM 570 C CA . SER A 1 73 ? -4.494 0.517 -7.580 1.00 95.94 73 SER A CA 1
ATOM 571 C C . SER A 1 73 ? -5.268 -0.776 -7.334 1.00 95.94 73 SER A C 1
ATOM 573 O O . SER A 1 73 ? -5.689 -1.026 -6.203 1.00 95.94 73 SER A O 1
ATOM 575 N N . ASP A 1 74 ? -5.389 -1.637 -8.345 1.00 94.81 74 ASP A N 1
ATOM 576 C CA . ASP A 1 74 ? -6.102 -2.912 -8.225 1.00 94.81 74 ASP A CA 1
ATOM 577 C C . ASP A 1 74 ? -5.445 -3.853 -7.204 1.00 94.81 74 ASP A C 1
ATOM 579 O O . ASP A 1 74 ? -6.128 -4.397 -6.331 1.00 94.81 74 ASP A O 1
ATOM 583 N N . GLY A 1 75 ? -4.119 -4.009 -7.253 1.00 96.12 75 GLY A N 1
ATOM 584 C CA . GLY A 1 75 ? -3.384 -4.869 -6.324 1.00 96.12 75 GLY A CA 1
ATOM 585 C C . GLY A 1 75 ? -3.432 -4.373 -4.874 1.00 96.12 75 GLY A C 1
ATOM 586 O O . GLY A 1 75 ? -3.657 -5.158 -3.952 1.00 96.12 75 GLY A O 1
ATOM 587 N N . ILE A 1 76 ? -3.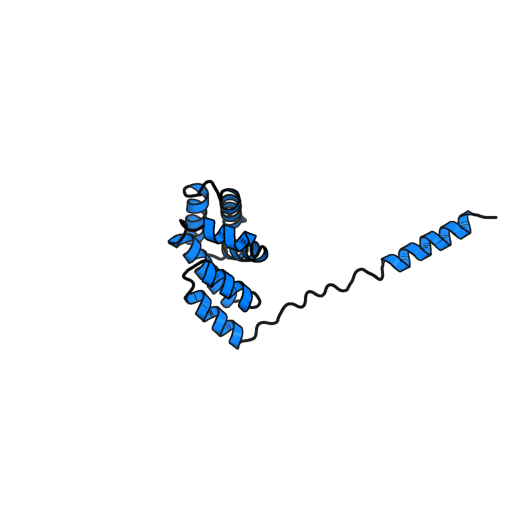287 -3.064 -4.647 1.00 97.50 76 ILE A N 1
ATOM 588 C CA . ILE A 1 76 ? -3.396 -2.456 -3.309 1.00 97.50 76 ILE A CA 1
ATOM 589 C C . ILE A 1 76 ? -4.819 -2.591 -2.771 1.00 97.50 76 ILE A C 1
ATOM 591 O O . ILE A 1 76 ? -5.009 -2.948 -1.605 1.00 97.50 76 ILE A O 1
ATOM 595 N N . ALA A 1 77 ? -5.823 -2.332 -3.611 1.00 96.81 77 ALA A N 1
ATOM 596 C CA . ALA A 1 77 ? -7.215 -2.510 -3.238 1.00 96.81 77 ALA A CA 1
ATOM 597 C C . ALA A 1 77 ? -7.493 -3.960 -2.840 1.00 96.81 77 ALA A C 1
ATOM 599 O O . ALA A 1 77 ? -8.101 -4.191 -1.796 1.00 96.81 77 ALA A O 1
ATOM 600 N N . TRP A 1 78 ? -7.006 -4.925 -3.622 1.00 96.31 78 TRP A N 1
ATOM 601 C CA . TRP A 1 78 ? -7.127 -6.346 -3.317 1.00 96.31 78 TRP A CA 1
ATOM 602 C C . TRP A 1 78 ? -6.469 -6.705 -1.979 1.00 96.31 78 TRP A C 1
ATOM 604 O O . TRP A 1 78 ? -7.126 -7.312 -1.135 1.00 96.31 78 TRP A O 1
ATOM 614 N N . LEU A 1 79 ? -5.233 -6.254 -1.726 1.00 98.00 79 LEU A N 1
ATOM 615 C CA . LEU A 1 79 ? -4.543 -6.492 -0.452 1.00 98.00 79 LEU A CA 1
ATOM 616 C C . LEU A 1 79 ? -5.322 -5.934 0.742 1.00 98.00 79 LEU A C 1
ATOM 618 O O . LEU A 1 79 ? -5.509 -6.629 1.737 1.00 98.00 79 LEU A O 1
ATOM 622 N N . LEU A 1 80 ? -5.822 -4.699 0.652 1.00 97.88 80 LEU A N 1
ATOM 623 C CA . LEU A 1 80 ? -6.642 -4.122 1.721 1.00 97.88 80 LEU A CA 1
ATOM 624 C C . LEU A 1 80 ? -7.905 -4.944 1.944 1.00 97.88 80 LEU A C 1
ATOM 626 O O . LEU A 1 80 ? -8.328 -5.168 3.069 1.00 97.88 80 LEU A O 1
ATOM 630 N N . ILE A 1 81 ? -8.522 -5.390 0.866 1.00 97.31 81 ILE A N 1
ATOM 631 C CA . ILE A 1 81 ? -9.808 -6.051 0.909 1.00 97.31 81 ILE A CA 1
ATOM 632 C C . ILE A 1 81 ? -9.717 -7.488 1.452 1.00 97.31 81 ILE A C 1
ATOM 634 O O . ILE A 1 81 ? -10.597 -7.900 2.216 1.00 97.31 81 ILE A O 1
ATOM 638 N N . GLU A 1 82 ? -8.693 -8.238 1.052 1.00 97.38 82 GLU A N 1
ATOM 639 C CA . GLU A 1 82 ? -8.542 -9.666 1.355 1.00 97.38 82 GLU A CA 1
ATOM 640 C C . GLU A 1 82 ? -7.600 -9.926 2.541 1.00 97.38 82 GLU A C 1
ATOM 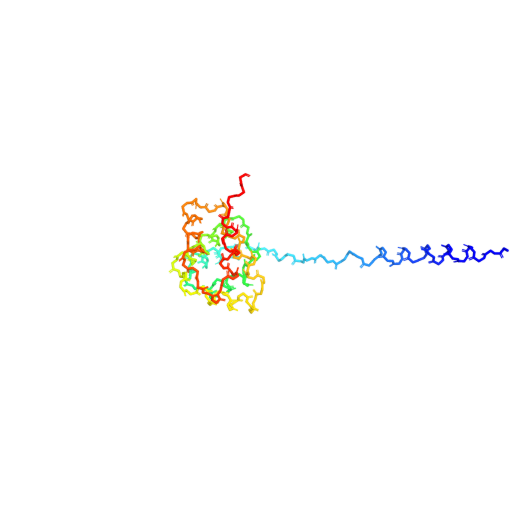642 O O . GLU A 1 82 ? -7.737 -10.936 3.226 1.00 97.38 82 GLU A O 1
ATOM 647 N N . HIS A 1 83 ? -6.697 -8.992 2.851 1.00 97.19 83 HIS A N 1
ATOM 648 C CA . HIS A 1 83 ? -5.715 -9.121 3.933 1.00 97.19 83 HIS A CA 1
ATOM 649 C C . HIS A 1 83 ? -5.856 -8.036 5.009 1.00 97.19 83 HIS A C 1
ATOM 651 O O . HIS A 1 83 ? -4.889 -7.723 5.707 1.00 97.19 83 HIS A O 1
ATOM 657 N N . TRP A 1 84 ? -7.059 -7.477 5.189 1.00 97.88 84 TRP A N 1
ATOM 658 C CA . TRP A 1 84 ? -7.328 -6.405 6.158 1.00 97.88 84 TRP A CA 1
ATOM 659 C C . TRP A 1 84 ? -6.852 -6.721 7.586 1.00 97.88 84 TRP A C 1
ATOM 661 O O . TRP A 1 84 ? -6.335 -5.850 8.284 1.00 97.88 84 TRP A O 1
ATOM 671 N N . ASP A 1 85 ? -6.963 -7.979 8.016 1.00 97.44 85 ASP A N 1
ATOM 672 C CA . ASP A 1 85 ? -6.537 -8.410 9.355 1.00 97.44 85 ASP A CA 1
ATOM 673 C C . ASP A 1 85 ? -5.019 -8.279 9.572 1.00 97.44 85 ASP A C 1
ATOM 675 O O . ASP A 1 85 ? -4.548 -8.247 10.706 1.00 97.44 85 ASP A O 1
ATOM 679 N N . THR A 1 86 ? -4.245 -8.116 8.498 1.00 97.81 86 THR A N 1
ATOM 680 C CA . THR A 1 86 ? -2.795 -7.880 8.544 1.00 97.81 86 THR A CA 1
ATOM 681 C C . THR A 1 86 ? -2.412 -6.403 8.400 1.00 97.81 86 THR A C 1
ATOM 683 O O . THR A 1 86 ? -1.239 -6.094 8.207 1.00 97.81 86 THR A O 1
ATOM 686 N N . LEU A 1 87 ? -3.365 -5.470 8.518 1.00 98.19 87 LEU A N 1
ATOM 687 C CA . LEU A 1 87 ? -3.108 -4.026 8.453 1.00 98.19 87 LEU A CA 1
ATOM 688 C C . LEU A 1 87 ? -2.014 -3.521 9.429 1.00 98.19 87 LEU A C 1
ATOM 690 O O . LEU A 1 87 ? -1.272 -2.619 9.034 1.00 98.19 87 LEU A O 1
ATOM 694 N N . PRO A 1 88 ? -1.825 -4.094 10.639 1.00 98.12 88 PRO A N 1
ATOM 695 C CA . PRO A 1 88 ? -0.665 -3.792 11.485 1.00 98.12 88 PRO A CA 1
ATOM 696 C C . PRO A 1 88 ? 0.692 -4.003 10.809 1.00 98.12 88 PRO A C 1
ATOM 698 O O . PRO A 1 88 ? 1.597 -3.195 11.002 1.00 98.12 88 PRO A O 1
ATOM 701 N N . LEU A 1 89 ? 0.829 -5.014 9.946 1.00 98.19 89 LEU A N 1
ATOM 702 C CA . LEU A 1 89 ? 2.065 -5.229 9.190 1.00 98.19 89 LEU A CA 1
ATOM 703 C C . LEU A 1 89 ? 2.287 -4.121 8.155 1.00 98.19 89 LEU A C 1
ATOM 705 O O . LEU A 1 89 ? 3.410 -3.655 7.992 1.00 98.19 89 LEU A O 1
ATOM 709 N N . LEU A 1 90 ? 1.229 -3.644 7.489 1.00 98.44 90 LEU A N 1
ATOM 710 C CA . LEU A 1 90 ? 1.346 -2.476 6.611 1.00 98.44 90 LEU A CA 1
ATOM 711 C C . LEU A 1 90 ? 1.792 -1.235 7.395 1.00 98.44 90 LEU A C 1
ATOM 713 O O . LEU A 1 90 ? 2.631 -0.480 6.907 1.00 98.44 90 LEU A O 1
ATOM 717 N N . ALA A 1 91 ? 1.251 -1.020 8.596 1.00 98.50 91 ALA A N 1
ATOM 718 C CA . ALA A 1 91 ? 1.668 0.087 9.450 1.00 98.50 91 ALA A CA 1
ATOM 719 C C . ALA A 1 91 ? 3.160 -0.009 9.816 1.00 98.50 91 ALA A C 1
ATOM 721 O O . ALA A 1 91 ? 3.871 0.982 9.674 1.00 98.50 91 ALA A O 1
ATOM 722 N N . GLU A 1 92 ? 3.656 -1.199 10.165 1.00 98.25 92 GLU A N 1
ATOM 723 C CA . GLU A 1 92 ? 5.084 -1.438 10.421 1.00 98.25 92 GLU A CA 1
ATOM 724 C C . GLU A 1 92 ? 5.953 -1.103 9.192 1.00 98.25 92 GLU A C 1
ATOM 726 O O . GLU A 1 92 ? 6.960 -0.400 9.308 1.00 98.25 92 GLU A O 1
ATOM 731 N N . ARG A 1 93 ? 5.551 -1.543 7.990 1.00 98.25 93 ARG A N 1
ATOM 732 C CA . ARG A 1 93 ? 6.270 -1.202 6.746 1.00 98.25 93 ARG A CA 1
ATOM 733 C C . ARG A 1 93 ? 6.247 0.290 6.456 1.00 98.25 93 ARG A C 1
ATOM 735 O O . ARG A 1 93 ? 7.250 0.850 6.034 1.00 98.25 93 ARG A O 1
ATOM 742 N N . ILE A 1 94 ? 5.133 0.963 6.725 1.00 98.44 94 ILE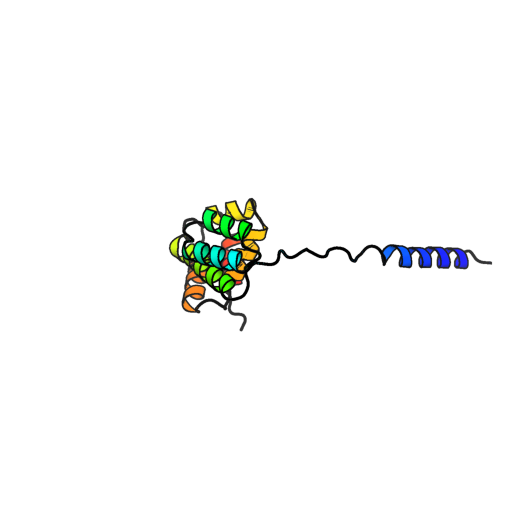 A N 1
ATOM 743 C CA . ILE A 1 94 ? 5.022 2.420 6.600 1.00 98.44 94 ILE A CA 1
ATOM 744 C C . ILE A 1 94 ? 5.964 3.141 7.570 1.00 98.44 94 ILE A C 1
ATOM 746 O O . ILE A 1 94 ? 6.562 4.147 7.196 1.00 98.44 94 ILE A O 1
ATOM 750 N N . GLU A 1 95 ? 6.113 2.656 8.801 1.00 97.88 95 GLU A N 1
ATOM 751 C CA . GLU A 1 95 ? 7.058 3.234 9.761 1.00 97.88 95 GLU A CA 1
ATOM 752 C C . GLU A 1 95 ? 8.509 3.083 9.285 1.00 97.88 95 GLU A C 1
ATOM 754 O O . GLU A 1 95 ? 9.301 4.020 9.404 1.00 97.88 95 GLU A O 1
ATOM 759 N N . GLN A 1 96 ? 8.841 1.934 8.690 1.00 98.00 96 GLN A N 1
ATOM 760 C CA . GLN A 1 96 ? 10.163 1.647 8.123 1.00 98.00 96 GLN A CA 1
ATOM 761 C C . GLN A 1 96 ? 10.419 2.405 6.807 1.00 98.00 96 GLN A C 1
ATOM 763 O O . GLN A 1 96 ? 11.555 2.790 6.520 1.00 98.00 96 GLN A O 1
ATOM 768 N N . ASN A 1 97 ? 9.368 2.670 6.030 1.00 98.06 97 ASN A N 1
ATOM 769 C CA . ASN A 1 97 ? 9.417 3.309 4.718 1.00 98.06 97 ASN A CA 1
ATOM 770 C C . ASN A 1 97 ? 8.272 4.330 4.546 1.00 98.06 97 ASN A C 1
ATOM 772 O O . ASN A 1 97 ? 7.285 4.070 3.851 1.00 98.06 97 ASN A O 1
ATOM 776 N N . PRO A 1 98 ? 8.388 5.536 5.137 1.00 97.88 98 PRO A N 1
ATOM 777 C CA . PRO A 1 98 ? 7.300 6.520 5.163 1.00 97.88 98 PRO A CA 1
ATOM 778 C C . PRO A 1 98 ? 6.701 6.918 3.799 1.00 97.88 98 PRO A C 1
ATOM 780 O O . PRO A 1 98 ? 5.488 7.160 3.735 1.00 97.88 98 PRO A O 1
ATOM 783 N N . PRO A 1 99 ? 7.472 6.987 2.690 1.00 97.56 99 PRO A N 1
ATOM 784 C CA . PRO A 1 99 ? 6.916 7.207 1.354 1.00 97.56 99 PRO A CA 1
ATOM 785 C C . PRO A 1 99 ? 5.843 6.191 0.929 1.00 97.56 99 PRO A C 1
ATOM 787 O O . PRO A 1 99 ? 4.909 6.578 0.218 1.00 97.56 99 PRO A O 1
ATOM 790 N N . LEU A 1 100 ? 5.915 4.944 1.414 1.00 98.19 100 LEU A N 1
ATOM 791 C CA . LEU A 1 100 ? 4.957 3.879 1.103 1.00 98.19 100 LEU A CA 1
ATOM 792 C C . LEU A 1 100 ? 3.524 4.270 1.478 1.00 98.19 100 LEU A C 1
ATOM 794 O O . LEU A 1 100 ? 2.581 3.958 0.756 1.00 98.19 100 LEU A O 1
ATOM 798 N N . LYS A 1 101 ? 3.342 5.022 2.568 1.00 98.00 101 LYS A N 1
ATOM 799 C CA . LYS A 1 101 ? 2.010 5.450 3.010 1.00 98.00 101 LYS A CA 1
ATOM 800 C C . LYS A 1 101 ? 1.304 6.294 1.963 1.00 98.00 101 LYS A C 1
ATOM 802 O O . LYS A 1 101 ? 0.153 6.042 1.622 1.00 98.00 101 LYS A O 1
ATOM 807 N N . ARG A 1 102 ? 1.998 7.310 1.444 1.00 96.25 102 ARG A N 1
ATOM 808 C CA . ARG A 1 102 ? 1.436 8.203 0.424 1.00 96.25 102 ARG A CA 1
ATOM 809 C C . ARG A 1 102 ? 1.117 7.427 -0.847 1.00 96.25 102 ARG A C 1
ATOM 811 O O . ARG A 1 102 ? 0.088 7.692 -1.455 1.00 96.25 102 ARG A O 1
ATOM 818 N N . PHE A 1 103 ? 1.988 6.488 -1.207 1.00 96.88 103 PHE A N 1
ATOM 819 C CA . PHE A 1 103 ? 1.786 5.606 -2.345 1.00 96.88 103 PHE A CA 1
ATOM 820 C C . PHE A 1 103 ? 0.495 4.792 -2.190 1.00 96.88 103 PHE A C 1
ATOM 822 O O . PHE A 1 103 ? -0.404 4.918 -3.013 1.00 96.88 103 PHE A O 1
ATOM 829 N N . VAL A 1 104 ? 0.328 4.075 -1.074 1.00 97.31 104 VAL A N 1
ATOM 830 C CA . VAL A 1 104 ? -0.892 3.299 -0.788 1.00 97.31 104 VAL A CA 1
ATOM 831 C C . VAL A 1 104 ? -2.147 4.168 -0.811 1.00 97.31 104 VAL A C 1
ATOM 833 O O . VAL A 1 104 ? -3.124 3.815 -1.464 1.00 97.31 104 VAL A O 1
ATOM 836 N N . LEU A 1 105 ? -2.128 5.315 -0.126 1.00 96.62 105 LEU A N 1
ATOM 837 C CA . LEU A 1 105 ? -3.305 6.183 -0.030 1.00 96.62 105 LEU A CA 1
ATOM 838 C C . LEU A 1 105 ? -3.696 6.812 -1.376 1.00 96.62 105 LEU A C 1
ATOM 840 O O . LEU A 1 105 ? -4.883 7.017 -1.613 1.00 96.62 105 LEU A O 1
ATOM 844 N N . LYS A 1 106 ? -2.728 7.097 -2.259 1.00 94.31 106 LYS A N 1
ATOM 845 C CA . LYS A 1 106 ? -2.985 7.583 -3.627 1.00 94.31 106 LYS A CA 1
ATOM 846 C C . LYS A 1 106 ? -3.771 6.554 -4.452 1.00 94.31 106 LYS A C 1
ATOM 848 O O . LYS A 1 106 ? -4.604 6.936 -5.258 1.00 94.31 106 LYS A O 1
ATOM 853 N N . HIS A 1 107 ? -3.525 5.268 -4.226 1.00 95.62 107 HIS A N 1
ATOM 854 C CA . HIS A 1 107 ? -4.051 4.163 -5.030 1.00 95.62 107 HIS A CA 1
ATOM 855 C C . HIS A 1 107 ? -5.434 3.644 -4.612 1.00 95.62 107 HIS A C 1
ATOM 857 O O . HIS A 1 107 ? -5.934 2.680 -5.185 1.00 95.62 107 HIS A O 1
ATOM 863 N N . ILE A 1 108 ? -6.062 4.265 -3.612 1.00 94.56 108 ILE A N 1
ATOM 864 C CA . ILE A 1 108 ? -7.376 3.854 -3.088 1.00 94.56 108 ILE A CA 1
ATOM 865 C C . ILE A 1 108 ? -8.427 4.961 -3.180 1.00 94.56 108 ILE A C 1
ATOM 867 O O . ILE A 1 108 ? -9.385 4.999 -2.402 1.00 94.56 108 ILE A O 1
ATOM 871 N N . ASP A 1 109 ? -8.212 5.879 -4.117 1.00 83.06 109 ASP A N 1
ATOM 872 C CA . ASP A 1 109 ? -9.103 6.992 -4.402 1.00 83.06 109 ASP A CA 1
ATOM 873 C C . ASP A 1 109 ? -10.274 6.580 -5.325 1.00 83.06 109 ASP A C 1
ATOM 875 O O . ASP A 1 109 ? -10.614 5.404 -5.477 1.00 83.06 109 ASP A O 1
ATOM 879 N N . GLN A 1 110 ? -10.941 7.568 -5.926 1.00 66.62 110 GLN A N 1
ATOM 880 C CA . GLN A 1 110 ? -12.116 7.374 -6.782 1.00 66.62 110 GLN A CA 1
ATOM 881 C C . GLN A 1 110 ? -11.812 6.792 -8.171 1.00 66.62 110 GLN A C 1
ATOM 883 O O . GLN A 1 110 ? -12.749 6.588 -8.942 1.00 66.62 110 GLN A O 1
ATOM 888 N N . THR A 1 111 ? -10.547 6.546 -8.515 1.00 78.31 111 THR A N 1
ATOM 889 C CA . THR A 1 111 ? -10.194 5.867 -9.771 1.00 78.31 111 THR A CA 1
ATOM 890 C C . THR A 1 111 ? -10.559 4.380 -9.744 1.00 78.31 111 THR A C 1
ATOM 892 O O . THR A 1 111 ? -10.776 3.780 -10.794 1.00 78.31 111 THR A O 1
ATOM 895 N N . LEU A 1 112 ? -10.717 3.799 -8.549 1.00 88.44 112 LEU A N 1
ATOM 896 C CA . LEU A 1 112 ? -11.220 2.442 -8.356 1.00 88.44 112 LEU A CA 1
ATOM 897 C C . LEU A 1 112 ? -12.732 2.334 -8.591 1.00 88.44 112 LEU A C 1
ATOM 899 O O . LEU A 1 112 ? -13.501 3.283 -8.415 1.00 88.44 112 LEU A O 1
ATOM 903 N N . ALA A 1 113 ? -13.193 1.113 -8.882 1.00 90.25 113 ALA A N 1
ATOM 904 C CA . ALA A 1 113 ? -14.619 0.819 -8.965 1.00 90.25 113 ALA A CA 1
ATOM 905 C C . ALA A 1 113 ? -15.351 1.235 -7.663 1.00 90.25 113 ALA A C 1
ATOM 907 O O . ALA A 1 113 ? -14.899 0.881 -6.567 1.00 90.25 113 ALA A O 1
ATOM 908 N N . PRO A 1 114 ? -16.520 1.908 -7.730 1.00 89.81 114 PRO A N 1
ATOM 909 C CA . PRO A 1 114 ? -17.207 2.424 -6.540 1.00 89.81 114 PRO A CA 1
ATOM 910 C C . PRO A 1 114 ? -17.493 1.371 -5.457 1.00 89.81 114 PRO A C 1
ATOM 912 O O . PRO A 1 114 ? -17.433 1.670 -4.263 1.00 89.81 114 PRO A O 1
ATOM 915 N N . GLY A 1 115 ? -17.772 0.124 -5.858 1.00 92.31 115 GLY A N 1
ATOM 916 C CA . GLY A 1 115 ? -17.972 -0.995 -4.932 1.00 92.31 115 GLY A CA 1
ATOM 917 C C . GLY A 1 115 ? -16.709 -1.363 -4.143 1.00 92.31 115 GLY A C 1
ATOM 918 O O . GLY A 1 115 ? -16.794 -1.638 -2.946 1.00 92.31 115 GLY A O 1
ATOM 919 N N . THR A 1 116 ? -15.541 -1.298 -4.786 1.00 94.12 116 THR A N 1
ATOM 920 C CA . THR A 1 116 ? -14.225 -1.525 -4.173 1.00 94.12 116 THR A CA 1
ATOM 921 C C . THR A 1 116 ? -13.936 -0.455 -3.123 1.00 94.12 116 THR A C 1
ATOM 923 O O . THR A 1 116 ? -13.686 -0.783 -1.961 1.00 94.12 116 THR A O 1
ATOM 926 N N . VAL A 1 117 ? -14.088 0.825 -3.487 1.00 94.44 117 VAL A N 1
ATOM 927 C CA . VAL A 1 117 ? -13.904 1.964 -2.566 1.00 94.44 117 VAL A CA 1
ATOM 928 C C . VAL A 1 117 ? -14.842 1.852 -1.360 1.00 94.44 117 VAL A C 1
ATOM 930 O O . VAL A 1 117 ? -14.420 2.018 -0.213 1.00 94.44 117 VAL A O 1
ATOM 933 N N . ALA A 1 118 ? -16.113 1.505 -1.589 1.00 94.56 118 ALA A N 1
ATOM 934 C CA . ALA A 1 118 ? -17.086 1.314 -0.518 1.00 94.56 118 ALA A CA 1
ATOM 935 C C . ALA A 1 118 ? -16.705 0.164 0.433 1.00 94.56 118 ALA A C 1
ATOM 937 O O . ALA A 1 118 ? -16.867 0.306 1.650 1.00 94.56 118 ALA A O 1
ATOM 938 N N . ARG A 1 119 ? -16.170 -0.954 -0.087 1.00 96.69 119 ARG A N 1
ATOM 939 C CA . ARG A 1 119 ? -15.702 -2.087 0.734 1.00 96.69 119 ARG A CA 1
ATOM 940 C C . ARG A 1 119 ? -14.511 -1.682 1.605 1.00 96.69 119 ARG A C 1
ATOM 942 O O . ARG A 1 119 ? -14.568 -1.908 2.813 1.00 96.69 119 ARG A O 1
ATOM 949 N N . ILE A 1 120 ? -13.501 -1.015 1.041 1.00 97.44 120 ILE A N 1
ATOM 950 C CA . ILE A 1 120 ? -12.331 -0.523 1.795 1.00 97.44 120 ILE A CA 1
ATOM 951 C C . ILE A 1 120 ? -12.769 0.462 2.886 1.00 97.4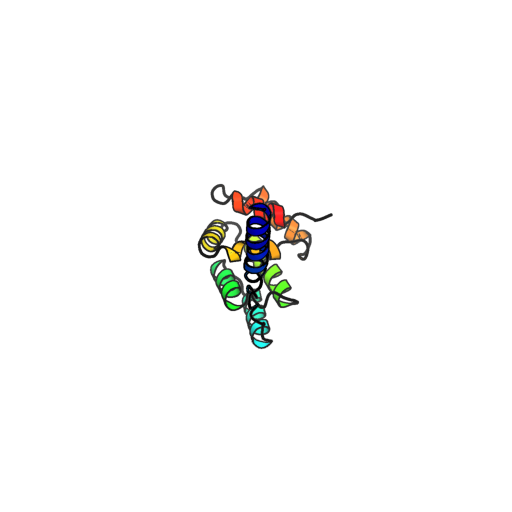4 120 ILE A C 1
ATOM 953 O O . ILE A 1 120 ? -12.397 0.319 4.051 1.00 97.44 120 ILE A O 1
ATOM 957 N N . LYS A 1 121 ? -13.635 1.425 2.552 1.00 96.50 121 LYS A N 1
ATOM 958 C CA . LYS A 1 121 ? -14.165 2.395 3.521 1.00 96.50 121 LYS A CA 1
ATOM 959 C C . LYS A 1 121 ? -14.918 1.725 4.673 1.00 96.50 121 LYS A C 1
ATOM 961 O O . LYS A 1 121 ? -14.808 2.162 5.823 1.00 96.50 121 LYS A O 1
ATOM 966 N N . LYS A 1 122 ? -15.696 0.676 4.381 1.00 97.25 122 LYS A N 1
ATOM 967 C CA . LYS A 1 122 ? -16.412 -0.107 5.397 1.00 97.25 122 LYS A CA 1
ATOM 968 C C . LYS A 1 122 ? -15.432 -0.803 6.339 1.00 97.25 122 LYS A C 1
ATOM 970 O O . LYS A 1 122 ? -15.603 -0.689 7.550 1.00 97.25 122 LYS A O 1
ATOM 975 N N . LEU A 1 123 ? -14.396 -1.450 5.806 1.00 98.19 123 LEU A N 1
ATOM 976 C CA . LEU A 1 123 ? -13.348 -2.081 6.611 1.00 98.19 123 LEU A CA 1
ATOM 977 C C . LEU A 1 123 ? -12.647 -1.058 7.521 1.00 98.19 123 LEU A C 1
ATOM 979 O O . LEU A 1 123 ? -12.583 -1.253 8.734 1.00 98.19 123 LEU A O 1
ATOM 983 N N . ALA A 1 124 ? -12.269 0.100 6.971 1.00 97.56 124 ALA A N 1
ATOM 984 C CA . ALA A 1 124 ? -11.656 1.204 7.715 1.00 97.56 124 ALA A CA 1
ATOM 985 C C . ALA A 1 124 ? -12.534 1.769 8.845 1.00 97.56 124 ALA A C 1
ATOM 987 O O . ALA A 1 124 ? -12.028 2.358 9.798 1.00 97.56 124 ALA A O 1
ATOM 988 N N . THR A 1 125 ? -13.855 1.609 8.743 1.00 97.06 125 THR A N 1
ATOM 989 C CA . THR A 1 125 ? -14.817 2.140 9.719 1.00 97.06 125 THR A CA 1
ATOM 990 C C . THR A 1 125 ? -15.211 1.105 10.770 1.00 97.06 125 THR A C 1
ATOM 992 O O . THR A 1 125 ? -15.336 1.447 11.942 1.00 97.06 125 THR A O 1
ATOM 995 N N . SER A 1 126 ? -15.439 -0.142 10.357 1.00 96.94 126 SER A N 1
ATOM 996 C CA . SER A 1 126 ? -16.089 -1.169 11.182 1.00 96.94 126 SER A CA 1
ATOM 997 C C . SER A 1 126 ? -15.162 -2.304 11.610 1.00 96.94 126 SER A C 1
ATOM 999 O O . SER A 1 126 ? -15.496 -3.016 12.550 1.00 96.94 126 SER A O 1
ATOM 1001 N N . SER A 1 127 ? -14.018 -2.462 10.948 1.00 97.69 127 SER A N 1
ATOM 1002 C CA . SER A 1 127 ? -13.058 -3.550 11.178 1.00 97.69 127 SER A CA 1
ATOM 1003 C C . SER A 1 127 ? -11.664 -3.011 11.503 1.00 97.69 127 SER A C 1
ATOM 1005 O O . SER A 1 127 ? -10.666 -3.706 11.339 1.00 97.69 127 SER A O 1
ATOM 1007 N N . CYS A 1 128 ? -11.569 -1.749 11.923 1.00 97.94 128 CYS A N 1
ATOM 1008 C CA . CYS A 1 128 ? -10.291 -1.152 12.271 1.00 97.94 128 CYS A CA 1
ATOM 1009 C C . CYS A 1 128 ? -9.753 -1.732 13.584 1.00 97.94 128 CYS A C 1
ATOM 1011 O O . CYS A 1 128 ? -10.447 -1.722 14.604 1.00 97.94 128 CYS A O 1
ATOM 1013 N N . GLN A 1 129 ? -8.502 -2.183 13.559 1.00 96.44 129 GLN A N 1
ATOM 1014 C CA . GLN A 1 129 ? -7.800 -2.645 14.749 1.00 96.44 129 GLN A CA 1
ATOM 1015 C C . GLN A 1 129 ? -7.320 -1.431 15.578 1.00 96.44 129 GLN A C 1
ATOM 1017 O O . GLN A 1 129 ? -6.926 -0.416 14.992 1.00 96.44 129 GLN A O 1
ATOM 1022 N N . PRO A 1 130 ? -7.397 -1.465 16.927 1.00 94.44 130 PRO A N 1
ATOM 1023 C CA . PRO A 1 130 ? -7.138 -0.283 17.759 1.00 94.44 130 PRO A CA 1
ATOM 1024 C C . PRO A 1 130 ? -5.724 0.303 17.641 1.00 94.44 130 PRO A C 1
ATOM 1026 O O . PRO A 1 130 ? -5.559 1.518 17.736 1.00 94.44 130 PRO A O 1
ATOM 1029 N N . ASP A 1 131 ? -4.726 -0.551 17.436 1.00 94.56 131 ASP A N 1
ATOM 1030 C CA . ASP A 1 131 ? -3.300 -0.233 17.314 1.00 94.56 131 ASP A CA 1
ATOM 1031 C C . ASP A 1 131 ? -2.965 0.571 16.049 1.00 94.56 131 ASP A C 1
ATOM 1033 O O . ASP A 1 131 ? -2.093 1.436 16.077 1.00 94.56 131 ASP A O 1
ATOM 1037 N N . VAL A 1 132 ? -3.721 0.373 14.967 1.00 97.50 132 VAL A N 1
ATOM 1038 C CA . VAL A 1 132 ? -3.541 1.079 13.685 1.00 97.50 132 VAL A CA 1
ATOM 1039 C C . VAL A 1 132 ? -4.647 2.077 13.371 1.00 97.50 132 VAL A C 1
ATOM 1041 O O . VAL A 1 132 ? -4.849 2.478 12.221 1.00 97.50 132 VAL A O 1
ATOM 1044 N N . LYS A 1 133 ? -5.361 2.542 14.397 1.00 98.06 133 LYS A N 1
ATOM 1045 C CA . LYS A 1 133 ? -6.457 3.498 14.229 1.00 98.06 133 LYS A CA 1
ATOM 1046 C C . LYS A 1 133 ? -6.106 4.745 13.392 1.00 98.06 133 LYS A C 1
ATOM 1048 O O . LYS A 1 133 ? -6.933 5.109 12.549 1.00 98.06 133 LYS A O 1
ATOM 1053 N N . PRO A 1 134 ? -4.926 5.382 13.545 1.00 97.81 134 PRO A N 1
ATOM 1054 C CA . PRO A 1 134 ? -4.541 6.504 12.688 1.00 97.81 134 PRO A CA 1
ATOM 1055 C C . PRO A 1 134 ? -4.519 6.142 11.196 1.00 97.81 134 PRO A C 1
ATOM 1057 O O . PRO A 1 134 ? -5.054 6.888 10.379 1.00 97.81 134 PRO A O 1
ATOM 1060 N N . LEU A 1 135 ? -3.980 4.969 10.844 1.00 98.25 135 LEU A N 1
ATOM 1061 C CA . LEU A 1 135 ? -3.923 4.496 9.459 1.00 98.25 135 LEU A CA 1
ATOM 1062 C C . LEU A 1 135 ? -5.326 4.215 8.904 1.00 98.25 135 LEU A C 1
ATOM 1064 O O . LEU A 1 135 ? -5.632 4.611 7.781 1.00 98.25 135 LEU A O 1
ATOM 1068 N N . CYS A 1 136 ? -6.219 3.612 9.695 1.00 98.44 136 CYS A N 1
ATOM 1069 C CA . CYS A 1 136 ? -7.613 3.429 9.283 1.00 98.44 136 CYS A CA 1
ATOM 1070 C C . CYS A 1 136 ? -8.312 4.760 8.979 1.00 98.44 136 CYS A C 1
ATOM 1072 O O . CYS A 1 136 ? -9.077 4.855 8.020 1.00 98.44 136 CYS A O 1
ATOM 1074 N N . ASP A 1 137 ? -8.080 5.794 9.792 1.00 97.94 137 ASP A N 1
ATOM 1075 C CA . ASP A 1 137 ? -8.694 7.104 9.579 1.00 97.94 137 ASP A CA 1
ATOM 1076 C C . ASP A 1 137 ? -8.182 7.770 8.290 1.00 97.94 137 ASP A C 1
ATOM 1078 O O . ASP A 1 137 ? -8.978 8.381 7.571 1.00 97.94 137 ASP A O 1
ATOM 1082 N N . GLU A 1 138 ? -6.904 7.583 7.951 1.00 97.25 138 GLU A N 1
ATOM 1083 C CA . GLU A 1 138 ? -6.316 8.026 6.681 1.00 97.25 138 GLU A CA 1
ATOM 1084 C C . GLU A 1 138 ? -6.874 7.247 5.480 1.00 97.25 138 GLU A C 1
ATOM 1086 O O . GLU A 1 138 ? -7.280 7.861 4.495 1.00 97.25 138 GLU A O 1
ATOM 1091 N N . ILE A 1 139 ? -7.008 5.920 5.578 1.00 97.31 139 ILE A N 1
ATOM 1092 C CA . ILE A 1 139 ? -7.641 5.080 4.543 1.00 97.31 139 ILE A CA 1
ATOM 1093 C C . ILE A 1 139 ? -9.107 5.491 4.332 1.00 97.31 139 ILE A C 1
ATOM 1095 O O . ILE A 1 139 ? -9.580 5.671 3.207 1.00 97.31 139 ILE A O 1
ATOM 1099 N N . LYS A 1 140 ? -9.850 5.708 5.421 1.00 95.88 140 LYS A N 1
ATOM 1100 C CA . LYS A 1 140 ? -11.235 6.198 5.379 1.00 95.88 140 LYS A CA 1
ATOM 1101 C C . LYS A 1 140 ? -11.335 7.588 4.751 1.00 95.88 140 LYS A C 1
ATOM 1103 O O . LYS A 1 140 ? -12.374 7.928 4.186 1.00 95.88 140 LYS A O 1
ATOM 1108 N N . PHE A 1 141 ? -10.311 8.422 4.914 1.00 94.50 141 PHE A N 1
ATOM 1109 C CA . PHE A 1 141 ? -10.248 9.737 4.289 1.00 94.50 141 PHE A CA 1
ATOM 1110 C C . PHE A 1 141 ? -9.952 9.629 2.790 1.00 94.50 141 PHE A C 1
ATOM 1112 O O . PHE A 1 141 ? -10.665 10.249 2.007 1.00 94.50 141 PHE A O 1
ATOM 1119 N N . ALA A 1 142 ? -8.969 8.814 2.400 1.00 94.31 142 ALA A N 1
ATOM 1120 C CA . ALA A 1 142 ? -8.577 8.604 1.005 1.00 94.31 142 ALA A CA 1
ATOM 1121 C C . ALA A 1 142 ? -9.710 8.002 0.152 1.00 94.31 142 ALA A C 1
ATOM 1123 O O . ALA A 1 142 ? -9.890 8.378 -0.997 1.00 94.31 142 ALA A O 1
ATOM 1124 N N . THR A 1 143 ? -10.554 7.159 0.752 1.00 93.19 143 THR A N 1
ATOM 1125 C CA . THR A 1 143 ? -11.737 6.553 0.106 1.00 93.19 143 THR A CA 1
ATOM 1126 C C . THR A 1 143 ? -12.963 7.479 0.033 1.00 93.19 143 THR A C 1
ATOM 1128 O O . THR A 1 143 ? -14.090 7.030 -0.213 1.00 93.19 143 THR A O 1
ATOM 1131 N N . ARG A 1 144 ? -12.811 8.780 0.310 1.00 85.50 144 ARG A N 1
ATOM 1132 C CA . ARG A 1 144 ? -13.916 9.738 0.180 1.00 85.50 144 ARG A CA 1
ATOM 1133 C C . ARG A 1 144 ? -14.092 10.147 -1.271 1.00 85.50 144 ARG A C 1
ATOM 1135 O O . ARG A 1 144 ? -13.140 10.393 -1.996 1.00 85.50 144 ARG A O 1
ATOM 1142 N N . ILE A 1 145 ? -15.358 10.274 -1.646 1.00 60.53 145 ILE A N 1
ATOM 1143 C CA . ILE A 1 145 ? -15.755 10.879 -2.905 1.00 60.53 145 ILE A CA 1
ATOM 1144 C C . ILE A 1 145 ? -15.444 12.375 -2.789 1.00 60.53 145 ILE A C 1
ATOM 1146 O O . ILE A 1 145 ? -16.041 13.035 -1.936 1.00 60.53 145 ILE A O 1
ATOM 1150 N N . ILE A 1 146 ? -14.523 12.911 -3.594 1.00 51.00 146 ILE A N 1
ATOM 1151 C CA . ILE A 1 146 ? -14.567 14.336 -3.917 1.00 51.00 146 ILE A CA 1
ATOM 1152 C C . ILE A 1 146 ? -15.785 14.471 -4.832 1.00 51.00 146 ILE A C 1
ATOM 1154 O O . ILE A 1 146 ? -15.780 13.999 -5.969 1.00 51.00 146 ILE A O 1
ATOM 1158 N N . SER A 1 147 ? -16.882 14.956 -4.255 1.00 38.69 147 SER A N 1
ATOM 1159 C CA . SER A 1 147 ? -18.087 15.376 -4.971 1.00 38.69 147 SER A CA 1
ATOM 1160 C C . SER A 1 147 ? -17.918 16.802 -5.457 1.00 38.69 147 SER A C 1
ATOM 1162 O O . SER A 1 147 ? -17.529 17.625 -4.593 1.00 38.69 147 SER A O 1
#

Sequence (147 aa):
MSKLAFNRVINSLFCVLFMGLSCLSMAQEKTCTHQQAIIADKLTDQLQSWDTLEYAFNQYGQCDLGGTSERFSDGIAWLLIEHWDTLPLLAERIEQNPPLKRFVLKHIDQTLAPGTVARIKKLATSSCQPDVKPLCDEIKFATRIIS